Protein AF-A0A5M4AKZ2-F1 (afdb_monomer)

Foldseek 3Di:
DADDPDAAEAEAADFPFPCLQAVLVPDDYDPPDFDHRYAYPVLVVLLVLVCVVVVHDVVLVVVLSVLSSLCHQAEDTGHVLQSSLCSVVVVDDPVCSVPGNHDYTDPCSNVSSVVLVVVQQDDDPDDCHVPSPDPRSHYD

pLDDT: mean 86.36, std 15.12, range [37.34, 97.88]

Mean predicted aligned error: 5.44 Å

Structure (mmCIF, N/CA/C/O backbone):
data_AF-A0A5M4AKZ2-F1
#
_entry.id   AF-A0A5M4AKZ2-F1
#
loop_
_atom_site.group_PDB
_atom_site.id
_atom_site.type_symbol
_atom_site.label_atom_id
_atom_site.label_alt_id
_atom_site.label_comp_id
_atom_site.label_asym_id
_atom_site.label_entity_id
_atom_site.label_seq_id
_atom_site.pdbx_PDB_ins_code
_atom_site.Cartn_x
_atom_site.Cartn_y
_atom_site.Cartn_z
_atom_site.occupancy
_atom_site.B_iso_or_equiv
_atom_site.auth_seq_id
_atom_site.auth_comp_id
_atom_site.auth_asym_id
_atom_site.auth_atom_id
_atom_site.pdbx_PDB_model_num
ATOM 1 N N . MET A 1 1 ? 5.383 -1.511 24.358 1.00 42.53 1 MET A N 1
ATOM 2 C CA . MET A 1 1 ? 6.482 -0.553 24.090 1.00 42.53 1 MET A CA 1
ATOM 3 C C . MET A 1 1 ? 5.858 0.832 24.120 1.00 42.53 1 MET A C 1
ATOM 5 O O . MET A 1 1 ? 4.970 1.044 23.315 1.00 42.53 1 MET A O 1
ATOM 9 N N . LYS A 1 2 ? 6.203 1.718 25.068 1.00 37.34 2 LYS A N 1
ATOM 10 C CA . LYS A 1 2 ? 5.563 3.047 25.145 1.00 37.34 2 LYS A CA 1
ATOM 11 C C . LYS A 1 2 ? 6.223 4.010 24.164 1.00 37.34 2 LYS A C 1
ATOM 13 O O . LYS A 1 2 ? 7.417 4.289 24.286 1.00 37.34 2 LYS A O 1
ATOM 18 N N . THR A 1 3 ? 5.453 4.487 23.201 1.00 46.53 3 THR A N 1
ATOM 19 C CA . THR A 1 3 ? 5.865 5.479 22.212 1.00 46.53 3 THR A CA 1
ATOM 20 C C . THR A 1 3 ? 5.817 6.883 22.822 1.00 46.53 3 THR A C 1
ATOM 22 O O . THR A 1 3 ? 4.946 7.212 23.614 1.00 46.53 3 THR A O 1
ATOM 25 N N . LYS A 1 4 ? 6.820 7.716 22.523 1.00 48.25 4 LYS A N 1
ATOM 26 C CA . LYS A 1 4 ? 6.793 9.155 22.831 1.00 48.25 4 LYS A CA 1
ATOM 27 C C . LYS A 1 4 ? 6.614 9.904 21.520 1.00 48.25 4 LYS A C 1
ATOM 29 O O . LYS A 1 4 ? 7.591 9.961 20.777 1.00 48.25 4 LYS A O 1
ATOM 34 N N . ASN A 1 5 ? 5.428 10.469 21.264 1.00 58.34 5 ASN A N 1
ATOM 35 C CA . ASN A 1 5 ? 5.114 11.455 20.209 1.00 58.34 5 ASN A CA 1
ATOM 36 C C . ASN A 1 5 ? 5.954 11.324 18.920 1.00 58.34 5 ASN A C 1
ATOM 38 O O . ASN A 1 5 ? 6.545 12.295 18.444 1.00 58.34 5 ASN A O 1
ATOM 42 N N . GLY A 1 6 ? 6.054 10.110 18.382 1.00 68.19 6 GLY A N 1
ATOM 43 C CA . GLY A 1 6 ? 6.970 9.780 17.297 1.00 68.19 6 GLY A CA 1
ATOM 44 C C . GLY A 1 6 ? 6.265 8.922 16.267 1.00 68.19 6 GLY A C 1
ATOM 45 O O . GLY A 1 6 ? 5.674 7.904 16.615 1.00 68.19 6 GLY A O 1
ATOM 46 N N . ARG A 1 7 ? 6.344 9.334 15.002 1.00 82.81 7 ARG A N 1
ATOM 47 C CA . ARG A 1 7 ? 5.894 8.537 13.861 1.00 82.81 7 ARG A CA 1
ATOM 48 C C . ARG A 1 7 ? 7.022 7.606 13.452 1.00 82.81 7 ARG A C 1
ATOM 50 O O . ARG A 1 7 ? 8.105 8.075 13.103 1.00 82.81 7 ARG A O 1
ATOM 57 N N . TRP A 1 8 ? 6.769 6.305 13.504 1.00 87.94 8 TRP A N 1
ATOM 58 C CA . TRP A 1 8 ? 7.752 5.279 13.170 1.00 87.94 8 TRP A CA 1
ATOM 59 C C . TRP A 1 8 ? 7.304 4.517 11.928 1.00 87.94 8 TRP A C 1
ATOM 61 O O . TRP A 1 8 ? 6.119 4.237 11.750 1.00 87.94 8 TRP A O 1
ATOM 71 N N . SER A 1 9 ? 8.268 4.157 11.087 1.00 92.50 9 SER A N 1
ATOM 72 C CA . SER A 1 9 ? 8.059 3.260 9.954 1.00 92.50 9 SER A CA 1
ATOM 73 C C . SER A 1 9 ? 8.980 2.058 10.104 1.00 92.50 9 SER A C 1
ATOM 75 O O . SER A 1 9 ? 10.180 2.224 10.330 1.00 92.50 9 SER A O 1
ATOM 77 N N . ILE A 1 10 ? 8.423 0.856 9.998 1.00 94.56 10 ILE A N 1
ATOM 78 C CA . ILE A 1 10 ? 9.143 -0.409 10.133 1.00 94.56 10 ILE A CA 1
ATOM 79 C C . ILE A 1 10 ? 9.108 -1.100 8.773 1.00 94.56 10 ILE A C 1
ATOM 81 O O . ILE A 1 10 ? 8.056 -1.539 8.313 1.00 94.56 10 ILE A O 1
ATOM 85 N N . VAL A 1 11 ? 10.270 -1.193 8.131 1.00 95.69 11 VAL A N 1
ATOM 86 C CA . VAL A 1 11 ? 10.432 -1.889 6.851 1.00 95.69 11 VAL A CA 1
ATOM 87 C C . VAL A 1 11 ? 11.018 -3.268 7.122 1.00 95.69 11 VAL A C 1
ATOM 89 O O . VAL A 1 11 ? 12.010 -3.388 7.842 1.00 95.69 11 VAL A O 1
ATOM 92 N N . ASN A 1 12 ? 10.407 -4.310 6.564 1.00 93.62 12 ASN A N 1
ATOM 93 C CA . ASN A 1 12 ? 10.816 -5.695 6.784 1.00 93.62 12 ASN A CA 1
ATOM 94 C C . ASN A 1 12 ? 10.741 -6.520 5.482 1.00 93.62 12 ASN A C 1
ATOM 96 O O . ASN A 1 12 ? 10.223 -6.037 4.485 1.00 93.62 12 ASN A O 1
ATOM 100 N N . ILE A 1 13 ? 11.286 -7.739 5.457 1.00 93.38 13 ILE A N 1
ATOM 101 C CA . ILE A 1 13 ? 11.332 -8.577 4.235 1.00 93.38 13 ILE A CA 1
ATOM 102 C C . ILE A 1 13 ? 10.193 -9.603 4.132 1.00 93.38 13 ILE A C 1
ATOM 104 O O . ILE A 1 13 ? 10.032 -10.241 3.097 1.00 93.38 13 ILE A O 1
ATOM 108 N N . ASN A 1 14 ? 9.415 -9.783 5.198 1.00 92.19 14 ASN A N 1
ATOM 109 C CA . ASN A 1 14 ? 8.328 -10.754 5.269 1.00 92.19 14 ASN A CA 1
ATOM 110 C C . ASN A 1 14 ? 6.980 -10.064 5.015 1.00 92.19 14 ASN A C 1
ATOM 112 O O . ASN A 1 14 ? 6.862 -8.845 5.124 1.00 92.19 14 ASN A O 1
ATOM 116 N N . SER A 1 15 ? 5.948 -10.851 4.712 1.00 89.44 15 SER A N 1
ATOM 117 C CA . SER A 1 15 ? 4.560 -10.390 4.810 1.00 89.44 15 SER A CA 1
ATOM 118 C C . SER A 1 15 ? 3.912 -10.994 6.052 1.00 89.44 15 SER A C 1
ATOM 120 O O . SER A 1 15 ? 4.069 -12.186 6.318 1.00 89.44 15 SER A O 1
ATOM 122 N N . PHE A 1 16 ? 3.170 -10.167 6.789 1.00 94.00 16 PHE A N 1
ATOM 123 C CA . PHE A 1 16 ? 2.301 -10.592 7.891 1.00 94.00 16 PHE A CA 1
ATOM 124 C C . PHE A 1 16 ? 0.814 -10.297 7.602 1.00 94.00 16 PHE A C 1
ATOM 126 O O . PHE A 1 16 ? -0.008 -10.343 8.520 1.00 94.00 16 PHE A O 1
ATOM 133 N N . ALA A 1 17 ? 0.479 -9.995 6.337 1.00 92.50 17 ALA A N 1
ATOM 134 C CA . ALA A 1 17 ? -0.867 -9.676 5.851 1.00 92.50 17 ALA A CA 1
ATOM 135 C C . ALA A 1 17 ? -1.623 -8.707 6.789 1.00 92.50 17 ALA A C 1
ATOM 137 O O . ALA A 1 17 ? -1.039 -7.730 7.261 1.00 92.50 17 ALA A O 1
ATOM 138 N N . GLN A 1 18 ? -2.879 -9.021 7.126 1.00 95.31 18 GLN A N 1
ATOM 139 C CA . GLN A 1 18 ? -3.767 -8.250 8.006 1.00 95.31 18 GLN A CA 1
ATOM 140 C C . GLN A 1 18 ? -3.096 -7.669 9.260 1.00 95.31 18 GLN A C 1
ATOM 142 O O . GLN A 1 18 ? -3.406 -6.542 9.629 1.00 95.31 18 GLN A O 1
ATOM 147 N N . ILE A 1 19 ? -2.175 -8.391 9.910 1.00 94.62 19 ILE A N 1
ATOM 148 C CA . ILE A 1 19 ? -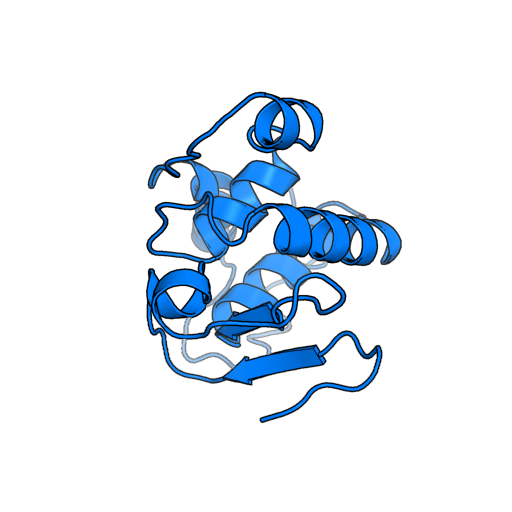1.497 -7.904 11.124 1.00 94.62 19 ILE A CA 1
ATOM 149 C C . ILE A 1 19 ? -0.519 -6.765 10.800 1.00 94.62 19 ILE A C 1
ATOM 151 O O . ILE A 1 19 ? -0.399 -5.814 11.567 1.00 94.62 19 ILE A O 1
ATOM 155 N N . GLN A 1 20 ? 0.174 -6.836 9.660 1.00 94.94 20 GLN A N 1
ATOM 156 C CA . GLN A 1 20 ? 1.022 -5.747 9.164 1.00 94.94 20 GLN A CA 1
ATOM 157 C C . GLN A 1 20 ? 0.175 -4.578 8.649 1.00 94.94 20 GLN A C 1
ATOM 159 O O . GLN A 1 20 ? 0.501 -3.422 8.922 1.00 94.94 20 GLN A O 1
ATOM 164 N N . ASN A 1 21 ? -0.900 -4.860 7.908 1.00 95.56 21 ASN A N 1
ATOM 165 C CA . ASN A 1 21 ? -1.716 -3.811 7.308 1.00 95.56 21 ASN A CA 1
ATOM 166 C C . ASN A 1 21 ? -2.543 -3.053 8.363 1.00 95.56 21 ASN A C 1
ATOM 168 O O . ASN A 1 21 ? -2.593 -1.820 8.298 1.00 95.56 21 ASN A O 1
ATOM 172 N N . ASP A 1 22 ? -3.103 -3.752 9.358 1.00 96.38 22 ASP A N 1
ATOM 173 C CA . ASP A 1 22 ? -3.763 -3.164 10.524 1.00 96.38 22 ASP A CA 1
ATOM 174 C C . ASP A 1 22 ? -3.251 -3.712 11.872 1.00 96.38 22 ASP A C 1
ATOM 176 O O . ASP A 1 22 ? -3.730 -4.714 12.412 1.00 96.38 22 ASP A O 1
ATOM 180 N N . LEU A 1 23 ? -2.306 -2.981 12.468 1.00 95.12 23 LEU A N 1
ATOM 181 C CA . LEU A 1 23 ? -1.724 -3.291 13.773 1.00 95.12 23 LEU A CA 1
ATOM 182 C C . LEU A 1 23 ? -2.697 -3.234 14.953 1.00 95.12 23 LEU A C 1
ATOM 184 O O . LEU A 1 23 ? -2.355 -3.795 15.993 1.00 95.12 23 LEU A O 1
ATOM 188 N N . SER A 1 24 ? -3.883 -2.626 14.837 1.00 94.31 24 SER A N 1
ATOM 189 C CA . SER A 1 24 ? -4.873 -2.667 15.928 1.00 94.31 24 SER A CA 1
ATOM 190 C C . SER A 1 24 ? -5.357 -4.093 16.220 1.00 94.31 24 SER A C 1
ATOM 192 O O . SER A 1 24 ? -5.941 -4.355 17.265 1.00 94.31 24 SER A O 1
ATOM 194 N N . THR A 1 25 ? -5.113 -5.031 15.298 1.00 93.75 25 THR A N 1
ATOM 195 C CA . THR A 1 25 ? -5.378 -6.466 15.477 1.00 93.75 25 THR A CA 1
ATOM 196 C C . THR A 1 25 ? -4.373 -7.174 16.398 1.00 93.75 25 THR A C 1
ATOM 198 O O . THR A 1 25 ? -4.602 -8.323 16.773 1.00 93.75 25 THR A O 1
ATOM 201 N N . LEU A 1 26 ? -3.268 -6.511 16.768 1.00 93.94 26 LEU A N 1
ATOM 202 C CA . LEU A 1 26 ? -2.177 -7.066 17.584 1.00 93.94 26 LEU A CA 1
ATOM 203 C C . LEU A 1 26 ? -1.751 -6.154 18.746 1.00 93.94 26 LEU A C 1
ATOM 205 O O . LEU A 1 26 ? -1.298 -6.647 19.779 1.00 93.94 26 LEU A O 1
ATOM 209 N N . LEU A 1 27 ? -1.824 -4.837 18.562 1.00 91.88 27 LEU A N 1
ATOM 210 C CA . LEU A 1 27 ? -1.327 -3.833 19.494 1.00 91.88 27 LEU A CA 1
ATOM 211 C C . LEU A 1 27 ? -2.468 -2.944 19.980 1.00 91.88 27 LEU A C 1
ATOM 213 O O . LEU A 1 27 ? -3.243 -2.428 19.184 1.00 91.88 27 LEU A O 1
ATOM 217 N N . GLU A 1 28 ? -2.482 -2.684 21.281 1.00 88.94 28 GLU A N 1
ATOM 218 C CA . GLU A 1 28 ? -3.204 -1.559 21.869 1.00 88.94 28 GLU A CA 1
ATOM 219 C C . GLU A 1 28 ? -2.221 -0.388 22.034 1.00 88.94 28 GLU A C 1
ATOM 221 O O . GLU A 1 28 ? -1.080 -0.580 22.476 1.00 88.94 28 GLU A O 1
ATOM 226 N N . VAL A 1 29 ? -2.649 0.821 21.666 1.00 86.19 29 VAL A N 1
ATOM 227 C CA . VAL A 1 29 ? -1.898 2.074 21.853 1.00 86.19 29 VAL A CA 1
ATOM 228 C C . VAL A 1 29 ? -2.736 3.061 22.669 1.00 86.19 29 VAL A C 1
ATOM 230 O O . VAL A 1 29 ? -3.964 3.011 22.628 1.00 86.19 29 VAL A O 1
ATOM 233 N N . ASP A 1 30 ? -2.074 3.940 23.426 1.00 86.19 30 ASP A N 1
ATOM 234 C CA . ASP A 1 30 ? -2.740 5.013 24.178 1.00 86.19 30 ASP A CA 1
ATOM 235 C C . ASP A 1 30 ? -3.460 5.971 23.183 1.00 86.19 30 ASP A C 1
ATOM 237 O O . ASP A 1 30 ? -2.957 6.190 22.084 1.00 86.19 30 ASP A O 1
ATOM 241 N N . GLU A 1 31 ? -4.605 6.580 23.536 1.00 78.06 31 GLU A N 1
ATOM 242 C CA . GLU A 1 31 ? -5.420 7.415 22.606 1.00 78.06 31 GLU A CA 1
ATOM 243 C C . GLU A 1 31 ? -4.661 8.593 21.956 1.00 78.06 31 GLU A C 1
ATOM 245 O O . GLU A 1 31 ? -5.070 9.113 20.917 1.00 78.06 31 GLU A O 1
ATOM 250 N N . SER A 1 32 ? -3.569 9.044 22.579 1.00 81.12 32 SER A N 1
ATOM 251 C CA . SER A 1 32 ? -2.700 10.112 22.074 1.00 81.12 32 SER A CA 1
ATOM 252 C C . SER A 1 32 ? -1.584 9.634 21.137 1.00 81.12 32 SER A C 1
ATOM 254 O O . SER A 1 32 ? -0.890 10.468 20.554 1.00 81.12 32 SER A O 1
ATOM 256 N N . ASP A 1 33 ? -1.361 8.323 21.046 1.00 87.00 33 ASP A N 1
ATOM 257 C CA . ASP A 1 33 ? -0.323 7.706 20.225 1.00 87.00 33 ASP A CA 1
ATOM 258 C C . ASP A 1 33 ? -0.862 7.289 18.847 1.00 87.00 33 ASP A C 1
ATOM 260 O O . ASP A 1 33 ? -2.063 7.165 18.613 1.00 87.00 33 ASP A O 1
ATOM 264 N N . VAL A 1 34 ? 0.059 7.073 17.908 1.00 88.12 34 VAL A N 1
ATOM 265 C CA . VAL A 1 34 ? -0.245 6.601 16.552 1.00 88.12 34 VAL A CA 1
ATOM 266 C C . VAL A 1 34 ? 0.400 5.244 16.310 1.00 88.12 34 VAL A C 1
ATOM 268 O O . VAL A 1 34 ? 1.540 5.001 16.714 1.00 88.12 34 VAL A O 1
ATOM 271 N N . TYR A 1 35 ? -0.316 4.365 15.612 1.00 92.00 35 TYR A N 1
ATOM 2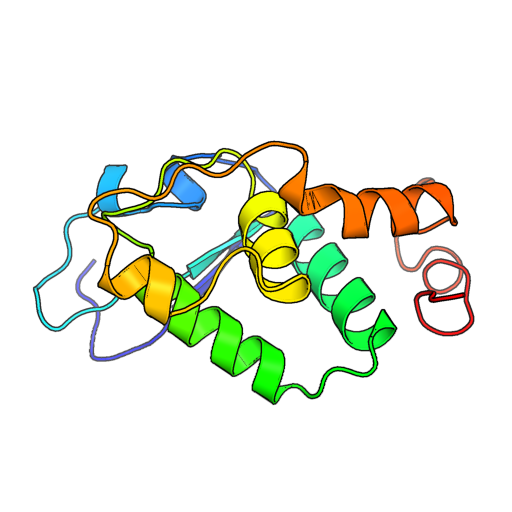72 C CA . TYR A 1 35 ? 0.240 3.098 15.151 1.00 92.00 35 TYR A CA 1
ATOM 273 C C . TYR A 1 35 ? 1.443 3.346 14.223 1.00 92.00 35 TYR A C 1
ATOM 275 O O . TYR A 1 35 ? 1.374 4.217 13.349 1.00 92.00 35 TYR A O 1
ATOM 283 N N . PRO A 1 36 ? 2.553 2.604 14.381 1.00 92.44 36 PRO A N 1
ATOM 284 C CA . PRO A 1 36 ? 3.667 2.686 13.450 1.00 92.44 36 PRO A CA 1
ATOM 285 C C . PRO A 1 36 ? 3.259 2.080 12.105 1.00 92.44 36 PRO A C 1
ATOM 287 O O . PRO A 1 36 ? 2.587 1.055 12.056 1.00 92.44 36 PRO A O 1
ATOM 290 N N . TRP A 1 37 ? 3.709 2.661 10.997 1.00 95.62 37 TRP A N 1
ATOM 291 C CA . TRP A 1 37 ? 3.454 2.063 9.688 1.00 95.62 37 TRP A CA 1
ATOM 292 C C . TRP A 1 37 ? 4.427 0.906 9.440 1.00 95.62 37 TRP A C 1
ATOM 294 O O . TRP A 1 37 ? 5.644 1.104 9.465 1.00 95.62 37 TRP A O 1
ATOM 304 N N . VAL A 1 38 ? 3.908 -0.299 9.207 1.00 95.75 38 VAL A N 1
ATOM 305 C CA . VAL A 1 38 ? 4.709 -1.494 8.904 1.00 95.75 38 VAL A CA 1
ATOM 306 C C . VAL A 1 38 ? 4.501 -1.861 7.444 1.00 95.75 38 VAL A C 1
ATOM 308 O O . VAL A 1 38 ? 3.371 -1.920 6.968 1.00 95.75 38 VAL A O 1
ATOM 311 N N . VAL A 1 39 ? 5.594 -2.111 6.728 1.00 96.69 39 VAL A N 1
ATOM 312 C CA . VAL A 1 39 ? 5.556 -2.420 5.297 1.00 96.69 39 VAL A CA 1
ATOM 313 C C . VAL A 1 39 ? 6.620 -3.447 4.924 1.00 96.69 39 VAL A C 1
ATOM 315 O O . VAL A 1 39 ? 7.706 -3.496 5.518 1.00 96.69 39 VAL A O 1
ATOM 318 N N . LYS A 1 40 ? 6.314 -4.273 3.924 1.00 95.75 40 LYS A N 1
ATOM 319 C CA . LYS A 1 40 ? 7.283 -5.166 3.294 1.00 95.75 40 LYS A CA 1
ATOM 320 C C . LYS A 1 40 ? 8.117 -4.388 2.273 1.00 95.75 40 LYS A C 1
ATOM 322 O O . LYS A 1 40 ? 7.612 -3.517 1.569 1.00 95.75 40 LYS A O 1
ATOM 327 N N . LEU A 1 41 ? 9.412 -4.683 2.210 1.00 93.88 41 LEU A N 1
ATOM 328 C CA . LEU A 1 41 ? 10.390 -3.953 1.402 1.00 93.88 41 LEU A CA 1
ATOM 329 C C . LEU A 1 41 ? 9.994 -3.887 -0.080 1.00 93.88 41 LEU A C 1
ATOM 331 O O . LEU A 1 41 ? 10.071 -2.815 -0.676 1.00 93.88 41 LEU A O 1
ATOM 335 N N . ASP A 1 42 ? 9.534 -5.003 -0.644 1.00 90.19 42 ASP A N 1
ATOM 336 C CA . ASP A 1 42 ? 9.162 -5.095 -2.059 1.00 90.19 42 ASP A CA 1
ATOM 337 C C . ASP A 1 42 ? 7.919 -4.243 -2.372 1.00 90.19 42 ASP A C 1
ATOM 339 O O . ASP A 1 42 ? 7.867 -3.577 -3.405 1.00 90.19 42 ASP A O 1
ATOM 343 N N . ASP A 1 43 ? 6.939 -4.213 -1.465 1.00 94.12 43 ASP A N 1
ATOM 344 C CA . ASP A 1 43 ? 5.700 -3.444 -1.608 1.00 94.12 43 ASP A CA 1
ATOM 345 C C . ASP A 1 43 ? 6.019 -1.935 -1.554 1.00 94.12 43 ASP A C 1
ATOM 347 O O . ASP A 1 43 ? 5.558 -1.144 -2.383 1.00 94.12 43 ASP A O 1
ATOM 351 N N . LEU A 1 44 ? 6.900 -1.539 -0.623 1.00 95.25 44 LEU A N 1
ATOM 352 C CA . LEU A 1 44 ? 7.445 -0.184 -0.516 1.00 95.25 44 LEU A CA 1
ATOM 353 C C . LEU A 1 44 ? 8.208 0.226 -1.784 1.00 95.25 44 LEU A C 1
ATOM 355 O O . LEU A 1 44 ? 8.019 1.339 -2.285 1.00 95.25 44 LEU A O 1
ATOM 359 N N . GLU A 1 45 ? 9.064 -0.649 -2.315 1.00 92.25 45 GLU A N 1
ATOM 360 C CA . GLU A 1 45 ? 9.809 -0.365 -3.541 1.00 92.25 45 GLU A CA 1
ATOM 361 C C . GLU A 1 45 ? 8.860 -0.233 -4.740 1.00 92.25 45 GLU A C 1
ATOM 363 O O . GLU A 1 45 ? 8.946 0.745 -5.480 1.00 92.25 45 GLU A O 1
ATOM 368 N N . THR A 1 46 ? 7.904 -1.150 -4.891 1.00 91.94 46 THR A N 1
ATOM 369 C CA . THR A 1 46 ? 6.873 -1.139 -5.944 1.00 91.94 46 THR A CA 1
ATOM 370 C C . THR A 1 46 ? 6.065 0.157 -5.924 1.00 91.94 46 THR A C 1
ATOM 372 O O . THR A 1 46 ? 5.887 0.812 -6.961 1.00 91.94 46 THR A O 1
ATOM 375 N N . PHE A 1 47 ? 5.645 0.596 -4.734 1.00 95.00 47 PHE A N 1
ATOM 376 C CA . PHE A 1 47 ? 4.938 1.858 -4.553 1.00 95.00 47 PHE A CA 1
ATOM 377 C C . PHE A 1 47 ? 5.814 3.067 -4.918 1.00 95.00 47 PHE A C 1
ATOM 379 O O . PHE A 1 47 ? 5.367 3.950 -5.656 1.00 95.00 47 PHE A O 1
ATOM 386 N N . PHE A 1 48 ? 7.077 3.102 -4.482 1.00 93.81 48 PHE A N 1
ATOM 387 C CA . PHE A 1 48 ? 8.016 4.181 -4.811 1.00 93.81 48 PHE A CA 1
ATOM 388 C C . PHE A 1 48 ? 8.361 4.256 -6.299 1.00 93.81 48 PHE A C 1
ATOM 390 O O . PHE A 1 48 ? 8.319 5.350 -6.871 1.00 93.81 48 PHE A O 1
ATOM 397 N N . LEU A 1 49 ? 8.654 3.125 -6.943 1.00 90.00 49 LEU A N 1
ATOM 398 C CA . LEU A 1 49 ? 8.891 3.060 -8.385 1.00 90.00 49 LEU A CA 1
ATOM 399 C C . LEU A 1 49 ? 7.682 3.631 -9.129 1.00 90.00 49 LEU A C 1
ATOM 401 O O . LEU A 1 49 ? 7.837 4.573 -9.904 1.00 90.00 49 LEU A O 1
ATOM 405 N N . THR A 1 50 ? 6.475 3.173 -8.785 1.00 90.94 50 THR A N 1
ATOM 406 C CA . THR A 1 50 ? 5.215 3.630 -9.392 1.00 90.94 50 THR A CA 1
ATOM 407 C C . THR A 1 50 ? 4.907 5.105 -9.107 1.00 90.94 50 THR A C 1
ATOM 409 O O . THR A 1 50 ? 4.384 5.819 -9.961 1.00 90.94 50 THR A O 1
ATOM 412 N N . MET A 1 51 ? 5.265 5.626 -7.931 1.00 93.19 51 MET A N 1
ATOM 413 C CA . MET A 1 51 ? 5.141 7.053 -7.617 1.00 93.19 51 MET A CA 1
ATOM 414 C C . MET A 1 51 ? 6.040 7.922 -8.502 1.00 93.19 51 MET A C 1
ATOM 416 O O . MET A 1 51 ? 5.583 8.940 -9.041 1.00 93.19 51 MET A O 1
ATOM 420 N N . ILE A 1 52 ? 7.305 7.530 -8.683 1.00 90.12 52 ILE A N 1
ATOM 421 C CA . ILE A 1 52 ? 8.220 8.218 -9.603 1.00 90.12 52 ILE A CA 1
ATOM 422 C C . ILE A 1 52 ? 7.704 8.042 -11.042 1.00 90.12 52 ILE A C 1
ATOM 424 O O . ILE A 1 52 ? 7.663 9.018 -11.798 1.00 90.12 52 ILE A O 1
ATOM 428 N N . ALA A 1 53 ? 7.158 6.862 -11.360 1.00 87.31 53 ALA A N 1
ATOM 429 C CA . ALA A 1 53 ? 6.429 6.548 -12.587 1.00 87.31 53 ALA A CA 1
ATOM 430 C C . ALA A 1 53 ? 5.066 7.262 -12.729 1.00 87.31 53 ALA A C 1
ATOM 432 O O . ALA A 1 53 ? 4.298 7.002 -13.647 1.00 87.31 53 ALA A O 1
ATOM 433 N N . LYS A 1 54 ? 4.718 8.189 -11.834 1.00 89.88 54 LYS A N 1
ATOM 434 C CA . LYS A 1 54 ? 3.579 9.105 -12.009 1.00 89.88 54 LYS A CA 1
ATOM 435 C C . LYS A 1 54 ? 3.975 10.557 -11.733 1.00 89.88 54 LYS A C 1
A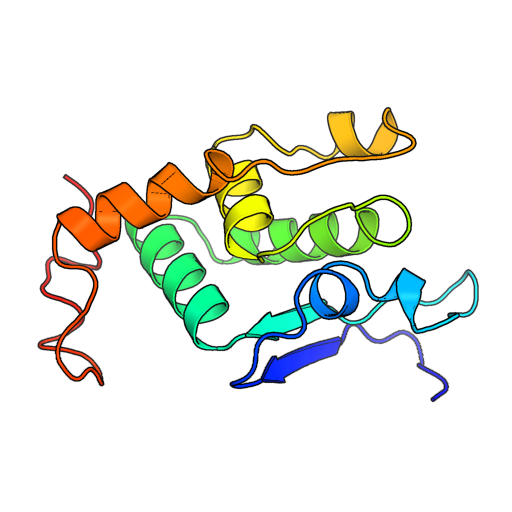TOM 437 O O . LYS A 1 54 ? 3.111 11.401 -11.495 1.00 89.88 54 LYS A O 1
ATOM 442 N N . LYS A 1 55 ? 5.286 10.849 -11.749 1.00 92.38 55 LYS A N 1
ATOM 443 C CA . LYS A 1 55 ? 5.903 12.153 -11.425 1.00 92.38 55 LYS A CA 1
ATOM 444 C C . LYS A 1 55 ? 5.391 12.739 -10.098 1.00 92.38 55 LYS A C 1
ATOM 446 O O . LYS A 1 55 ? 5.292 13.959 -9.946 1.00 92.38 55 LYS A O 1
ATOM 451 N N . LYS A 1 56 ? 5.033 11.880 -9.136 1.00 95.31 56 LYS A N 1
ATOM 452 C CA . LYS A 1 56 ? 4.535 12.305 -7.825 1.00 95.31 56 LYS A CA 1
ATOM 453 C C . LYS A 1 56 ? 5.678 12.947 -7.037 1.00 95.31 56 LYS A C 1
ATOM 455 O O . LYS A 1 56 ? 6.814 12.484 -7.066 1.00 95.31 56 LYS A O 1
ATOM 460 N N . ARG A 1 57 ? 5.373 14.034 -6.327 1.00 95.62 57 ARG A N 1
ATOM 461 C CA . ARG A 1 57 ? 6.321 14.697 -5.416 1.00 95.62 57 ARG A CA 1
ATOM 462 C C . ARG A 1 57 ? 6.424 13.900 -4.106 1.00 95.62 57 ARG A C 1
ATOM 464 O O . ARG A 1 57 ? 5.426 13.283 -3.738 1.00 95.62 57 ARG A O 1
ATOM 471 N N . PRO A 1 58 ? 7.532 13.986 -3.343 1.00 95.25 58 PRO A N 1
ATOM 472 C CA . PRO A 1 58 ? 7.659 13.325 -2.037 1.00 95.25 58 PRO A CA 1
ATOM 473 C C . PRO A 1 58 ? 6.502 13.616 -1.067 1.00 95.25 58 PRO A C 1
ATOM 475 O O . PRO A 1 58 ? 6.078 12.726 -0.339 1.00 95.25 58 PRO A O 1
ATOM 478 N N . GLN A 1 59 ? 5.905 14.814 -1.131 1.00 96.94 59 GLN A N 1
ATOM 479 C CA . GLN A 1 59 ? 4.711 15.168 -0.350 1.00 96.94 59 GLN A CA 1
ATOM 480 C C . GLN A 1 59 ? 3.526 14.205 -0.557 1.00 96.94 59 GLN A C 1
ATOM 482 O O . GLN A 1 59 ? 2.739 14.009 0.359 1.00 96.94 59 GLN A O 1
ATOM 487 N N . PHE A 1 60 ? 3.397 13.576 -1.730 1.00 97.31 60 PHE A N 1
ATOM 488 C CA . PHE A 1 60 ? 2.360 12.570 -1.983 1.00 97.31 60 PHE A CA 1
ATOM 489 C C . PHE A 1 60 ? 2.544 11.330 -1.094 1.00 97.31 60 PHE A C 1
ATOM 491 O O . PHE A 1 60 ? 1.563 10.774 -0.619 1.00 97.31 60 PHE A O 1
ATOM 498 N N . PHE A 1 61 ? 3.790 10.942 -0.801 1.00 97.12 61 PHE A N 1
ATOM 499 C CA . PHE A 1 61 ? 4.079 9.854 0.133 1.00 97.12 61 PHE A CA 1
ATOM 500 C C . PHE A 1 61 ? 3.864 10.277 1.591 1.00 97.12 61 PHE A C 1
ATOM 502 O O . PHE A 1 61 ? 3.294 9.525 2.369 1.00 97.12 61 PHE A O 1
ATOM 509 N N . ILE A 1 62 ? 4.230 11.508 1.961 1.00 95.94 62 ILE A N 1
ATOM 510 C CA . ILE A 1 62 ? 3.921 12.032 3.302 1.00 95.94 62 ILE A CA 1
ATOM 511 C C . ILE A 1 62 ? 2.402 12.047 3.538 1.00 95.94 62 ILE A C 1
ATOM 513 O O . ILE A 1 62 ? 1.936 11.614 4.587 1.00 95.94 62 ILE A O 1
ATOM 517 N N . ASN A 1 63 ? 1.620 12.460 2.538 1.00 96.88 63 ASN A N 1
ATOM 518 C CA . ASN A 1 63 ? 0.160 12.426 2.601 1.00 96.88 63 ASN A CA 1
ATOM 519 C C . ASN A 1 63 ? -0.399 10.988 2.627 1.00 96.88 63 ASN A C 1
ATOM 521 O O . ASN A 1 63 ? -1.425 10.765 3.262 1.00 96.88 63 ASN A O 1
ATOM 525 N N . TYR A 1 64 ? 0.267 10.017 1.989 1.00 97.75 64 TYR A N 1
ATOM 526 C CA . TYR A 1 64 ? -0.070 8.596 2.127 1.00 97.75 64 TYR A CA 1
ATOM 527 C C . TYR A 1 64 ? 0.108 8.106 3.568 1.00 97.75 64 TYR A C 1
ATOM 529 O O . TYR A 1 64 ? -0.799 7.481 4.106 1.00 97.75 64 TYR A O 1
ATOM 537 N N . LEU A 1 65 ? 1.233 8.426 4.216 1.00 96.12 65 LEU A N 1
ATOM 538 C CA . LEU A 1 65 ? 1.491 8.026 5.605 1.00 96.12 65 LEU A CA 1
ATOM 539 C C . LEU A 1 65 ? 0.458 8.627 6.572 1.00 96.12 65 LEU A C 1
ATOM 541 O O . LEU A 1 65 ? -0.104 7.906 7.391 1.00 96.12 65 LEU A O 1
ATOM 545 N N . LEU A 1 66 ? 0.130 9.915 6.409 1.00 94.25 66 LEU A N 1
ATOM 546 C CA . LEU A 1 66 ? -0.941 10.580 7.169 1.00 94.25 66 LEU A CA 1
ATOM 547 C C . LEU A 1 66 ? -2.309 9.903 6.980 1.00 94.25 66 LEU A C 1
ATOM 549 O O . LEU A 1 66 ? -3.101 9.831 7.917 1.00 94.25 66 LEU A O 1
ATOM 553 N N . LEU A 1 67 ? -2.587 9.398 5.775 1.00 96.12 67 LEU A N 1
ATOM 554 C CA . LEU A 1 67 ? -3.802 8.646 5.477 1.00 96.12 67 LEU A CA 1
ATOM 555 C C . LEU A 1 67 ? -3.755 7.218 6.054 1.00 96.12 67 LEU A C 1
ATOM 557 O O . LEU A 1 67 ? -4.780 6.735 6.532 1.00 96.12 67 LEU A O 1
ATOM 561 N N . ARG A 1 68 ? -2.591 6.550 6.062 1.00 95.81 68 ARG A N 1
ATOM 562 C CA . ARG A 1 68 ? -2.420 5.206 6.648 1.00 95.81 68 ARG A CA 1
ATOM 563 C C . ARG A 1 68 ? -2.605 5.188 8.155 1.00 95.81 68 ARG A C 1
ATOM 565 O O . ARG A 1 68 ? -3.195 4.231 8.644 1.00 95.81 68 ARG A O 1
ATOM 572 N N . GLU A 1 69 ? -2.181 6.233 8.862 1.00 92.75 69 GLU A N 1
ATOM 573 C CA . GLU A 1 69 ? -2.439 6.382 10.301 1.00 92.75 69 GLU A CA 1
ATOM 574 C C . GLU A 1 69 ? -3.944 6.333 10.615 1.00 92.75 69 GLU A C 1
ATOM 576 O O . GLU A 1 69 ? -4.349 5.669 11.564 1.00 92.75 69 GLU A O 1
ATOM 581 N N . LYS A 1 70 ? -4.785 6.951 9.770 1.00 93.44 70 LYS A N 1
ATOM 582 C CA . LYS A 1 70 ? -6.253 6.971 9.916 1.00 93.44 70 LYS A CA 1
ATOM 583 C C . LYS A 1 70 ? -6.951 5.641 9.573 1.00 93.44 70 LYS A C 1
ATOM 585 O O . LYS A 1 70 ? -8.150 5.525 9.813 1.00 93.44 70 LYS A O 1
ATOM 590 N N . LEU A 1 71 ? -6.253 4.682 8.955 1.00 95.56 71 LEU A N 1
ATOM 591 C CA . LEU A 1 71 ? -6.830 3.394 8.537 1.00 95.56 71 LEU A CA 1
ATOM 592 C C . LEU A 1 71 ? -6.767 2.314 9.622 1.00 95.56 71 LEU A C 1
ATOM 594 O O . LEU A 1 71 ? -7.527 1.351 9.544 1.00 95.56 71 LEU A O 1
ATOM 598 N N . HIS A 1 72 ? -5.895 2.467 10.619 1.00 94.62 72 HIS A N 1
ATOM 599 C CA . HIS A 1 72 ? -5.792 1.513 11.718 1.00 94.62 72 HIS A CA 1
ATOM 600 C C . HIS A 1 72 ? -7.066 1.476 12.572 1.00 94.62 72 HIS A C 1
ATOM 602 O O . HIS A 1 72 ? -7.674 2.514 12.838 1.00 94.62 72 HIS A O 1
ATOM 608 N N . GLY A 1 73 ? -7.485 0.280 12.989 1.00 94.31 73 GLY A N 1
ATOM 609 C CA . GLY A 1 73 ? -8.769 0.050 13.659 1.00 94.31 73 GLY A CA 1
ATOM 610 C C . GLY A 1 73 ? -9.978 0.012 12.722 1.00 94.31 73 GLY A C 1
ATOM 611 O O . GLY A 1 73 ? -11.098 -0.165 13.196 1.00 94.31 73 GLY A O 1
ATOM 612 N N . LYS A 1 74 ? -9.777 0.184 11.409 1.00 95.62 74 LYS A N 1
ATOM 613 C CA . LYS A 1 74 ? -10.848 0.238 10.402 1.00 95.62 74 LYS A CA 1
ATOM 614 C C . LYS A 1 74 ? -10.605 -0.668 9.199 1.00 95.62 74 LYS A C 1
ATOM 616 O O . LYS A 1 74 ? -11.463 -0.707 8.321 1.00 95.62 74 LYS A O 1
ATOM 621 N N . LEU A 1 75 ? -9.462 -1.339 9.087 1.00 96.75 75 LEU A N 1
ATOM 622 C CA . LEU A 1 75 ? -9.020 -1.917 7.820 1.00 96.75 75 LEU A CA 1
ATOM 623 C C . LEU A 1 75 ? -9.084 -3.449 7.821 1.00 96.75 75 LEU A C 1
ATOM 625 O O . LEU A 1 75 ? -8.518 -4.108 8.687 1.00 96.75 75 LEU A O 1
ATOM 629 N N . ILE A 1 76 ? -9.701 -4.014 6.783 1.00 96.44 76 ILE A N 1
ATOM 630 C CA . ILE A 1 76 ? -9.586 -5.431 6.419 1.00 96.44 76 ILE A CA 1
ATOM 631 C C . ILE A 1 76 ? -8.844 -5.497 5.082 1.00 96.44 76 ILE A C 1
ATOM 633 O O . ILE A 1 76 ? -9.364 -5.021 4.072 1.00 96.44 76 ILE A O 1
ATOM 637 N N . CYS A 1 77 ? -7.617 -6.020 5.101 1.00 95.12 77 CYS A N 1
ATOM 638 C CA . CYS A 1 77 ? -6.670 -5.971 3.987 1.00 95.12 77 CYS A CA 1
ATOM 639 C C . CYS A 1 77 ? -5.595 -7.063 4.104 1.00 95.12 77 CYS A C 1
ATOM 641 O O . CYS A 1 77 ? -5.116 -7.350 5.202 1.00 95.12 77 CYS A O 1
ATOM 643 N N . SER A 1 78 ? -5.198 -7.654 2.974 1.00 90.00 78 SER A N 1
ATOM 644 C CA . SER A 1 78 ? -4.149 -8.682 2.896 1.00 90.00 78 SER A CA 1
ATOM 645 C C . SER A 1 78 ? -2.792 -8.188 2.387 1.00 90.00 78 SER A C 1
ATOM 647 O O . SER A 1 78 ? -1.787 -8.853 2.648 1.00 90.00 78 SER A O 1
ATOM 649 N N . ASP A 1 79 ? -2.758 -7.073 1.654 1.00 93.94 79 ASP A N 1
ATOM 650 C CA . ASP A 1 79 ? -1.579 -6.589 0.932 1.00 93.94 79 ASP A CA 1
ATOM 651 C C . ASP A 1 79 ? -1.514 -5.045 0.930 1.00 93.94 79 ASP A C 1
ATOM 653 O O . ASP A 1 79 ? -2.481 -4.341 0.635 1.00 93.94 79 ASP A O 1
ATOM 657 N N . GLU A 1 80 ? -0.340 -4.484 1.239 1.00 96.62 80 GLU A N 1
ATOM 658 C CA . GLU A 1 80 ? -0.120 -3.030 1.254 1.00 96.62 80 GLU A CA 1
ATOM 659 C C . GLU A 1 80 ? -0.298 -2.386 -0.136 1.00 96.62 80 GLU A C 1
ATOM 661 O O . GLU A 1 80 ? -0.625 -1.195 -0.252 1.00 96.62 80 GLU A O 1
ATOM 666 N N . LEU A 1 81 ? -0.130 -3.164 -1.207 1.00 96.75 81 LEU A N 1
ATOM 667 C CA . LEU A 1 81 ? -0.388 -2.736 -2.577 1.00 96.75 81 LEU A CA 1
ATOM 668 C C . LEU A 1 81 ? -1.883 -2.509 -2.845 1.00 96.75 81 LEU A C 1
ATOM 670 O O . LEU A 1 81 ? -2.222 -1.610 -3.613 1.00 96.75 81 LEU A O 1
ATOM 674 N N . GLU A 1 82 ? -2.801 -3.191 -2.156 1.00 97.38 82 GLU A N 1
ATOM 675 C CA . GLU A 1 82 ? -4.231 -2.865 -2.264 1.00 97.38 82 GLU A CA 1
ATOM 676 C C . GLU A 1 82 ? -4.508 -1.437 -1.750 1.00 97.38 82 GLU A C 1
ATOM 678 O O . GLU A 1 82 ? -5.244 -0.658 -2.361 1.00 97.38 82 GLU A O 1
ATOM 683 N N . ILE A 1 83 ? -3.853 -1.041 -0.654 1.00 97.62 83 ILE A N 1
ATOM 684 C CA . ILE A 1 83 ? -4.064 0.265 -0.016 1.00 97.62 83 ILE A CA 1
ATOM 685 C C . ILE A 1 83 ? -3.372 1.386 -0.798 1.00 97.62 83 ILE A C 1
ATOM 687 O O . ILE A 1 83 ? -3.967 2.430 -1.079 1.00 97.62 83 ILE A O 1
ATOM 691 N N . SER A 1 84 ? -2.107 1.181 -1.171 1.00 97.69 84 SER A N 1
ATOM 692 C CA . SER A 1 84 ? -1.320 2.168 -1.918 1.00 97.69 84 SER A CA 1
ATOM 693 C C . SER A 1 84 ? -1.785 2.307 -3.373 1.00 97.69 84 SER A C 1
ATOM 695 O O . SER A 1 84 ? -1.809 3.424 -3.900 1.00 97.69 84 SER A O 1
ATOM 697 N N . GLY A 1 85 ? -2.265 1.226 -3.995 1.00 97.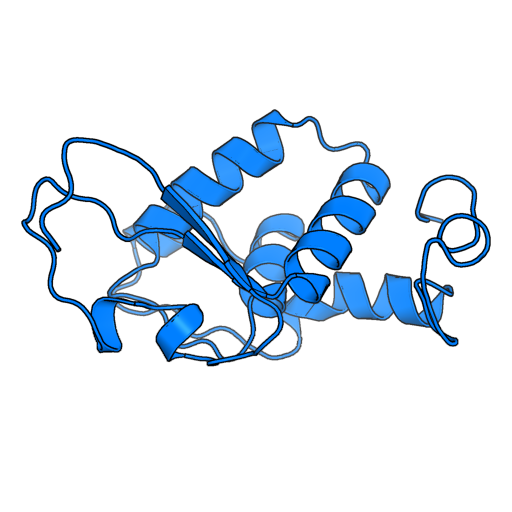31 85 GLY A N 1
ATOM 698 C CA . GLY A 1 85 ? -2.949 1.239 -5.291 1.00 97.31 85 GLY A CA 1
ATOM 699 C C . GLY A 1 85 ? -4.290 1.972 -5.217 1.00 97.31 85 GLY A C 1
ATOM 700 O O . GLY A 1 85 ? -4.550 2.888 -6.008 1.00 97.31 85 GLY A O 1
ATOM 701 N N . GLY A 1 86 ? -5.089 1.690 -4.182 1.00 97.19 86 GLY A N 1
ATOM 702 C CA . GLY A 1 86 ? -6.317 2.426 -3.882 1.00 97.19 86 GLY A CA 1
ATOM 703 C C . GLY A 1 86 ? -6.089 3.925 -3.642 1.00 97.19 86 GLY A C 1
ATOM 704 O O . GLY A 1 86 ? -6.878 4.757 -4.093 1.00 97.19 86 GLY A O 1
ATOM 705 N N . TYR A 1 87 ? -4.983 4.307 -3.000 1.00 97.88 87 TYR A N 1
ATOM 706 C CA . TYR A 1 87 ? -4.589 5.708 -2.826 1.00 97.88 87 TYR A CA 1
ATOM 707 C C . TYR A 1 87 ? -4.120 6.367 -4.136 1.00 97.88 87 TYR A C 1
ATOM 709 O O . TYR A 1 87 ? -4.490 7.505 -4.434 1.00 97.88 87 TYR A O 1
ATOM 717 N N . LEU A 1 88 ? -3.330 5.663 -4.957 1.00 96.31 88 LEU A N 1
ATOM 718 C CA . LEU A 1 88 ? -2.841 6.165 -6.249 1.00 96.31 88 LEU A CA 1
ATOM 719 C C . LEU A 1 88 ? -3.962 6.431 -7.260 1.00 96.31 88 LEU A C 1
ATOM 721 O O . LEU A 1 88 ? -3.840 7.364 -8.062 1.00 96.31 88 LEU A O 1
ATOM 725 N N . THR A 1 89 ? -5.014 5.613 -7.224 1.00 95.25 89 THR A N 1
ATOM 726 C CA . THR A 1 89 ? -6.196 5.686 -8.100 1.00 95.25 89 THR A CA 1
ATOM 727 C C . THR A 1 89 ? -7.300 6.598 -7.558 1.00 95.25 89 THR A C 1
ATOM 729 O O . THR A 1 89 ? -8.175 7.009 -8.317 1.00 95.25 89 THR A O 1
ATOM 732 N N . GLY A 1 90 ? -7.265 6.951 -6.268 1.00 95.56 90 GLY A N 1
ATOM 733 C CA . GLY A 1 90 ? -8.333 7.699 -5.595 1.00 95.56 90 GLY A CA 1
ATOM 734 C C . GLY A 1 90 ? -9.519 6.831 -5.154 1.00 95.56 90 GLY A C 1
ATOM 735 O O . GLY A 1 90 ? -10.535 7.365 -4.705 1.00 95.56 90 GLY A O 1
ATOM 736 N N . ALA A 1 91 ? -9.405 5.502 -5.236 1.00 95.88 91 ALA A N 1
ATOM 737 C CA . ALA A 1 91 ? -10.376 4.580 -4.656 1.00 95.88 91 ALA A CA 1
ATOM 738 C C . ALA A 1 91 ? -10.405 4.665 -3.116 1.00 95.88 91 ALA A C 1
ATOM 740 O O . ALA A 1 91 ? -11.479 4.508 -2.532 1.00 95.88 91 ALA A O 1
ATOM 741 N N . ILE A 1 92 ? -9.282 4.993 -2.467 1.00 96.44 92 ILE A N 1
ATOM 742 C CA . ILE A 1 92 ? -9.173 5.264 -1.025 1.00 96.44 92 ILE A CA 1
ATOM 743 C C . ILE A 1 92 ? -8.840 6.748 -0.819 1.00 96.44 92 ILE A C 1
ATOM 745 O O . ILE A 1 92 ? -7.875 7.268 -1.374 1.00 96.44 92 ILE A O 1
ATOM 749 N N . THR A 1 93 ? -9.659 7.441 -0.025 1.00 96.25 93 THR A N 1
ATOM 750 C CA . THR A 1 93 ? -9.526 8.878 0.281 1.00 96.25 93 THR A CA 1
ATOM 751 C C . THR A 1 93 ? -9.923 9.154 1.729 1.00 96.25 93 THR A C 1
ATOM 753 O O . THR A 1 93 ? -10.704 8.395 2.303 1.00 96.25 93 THR A O 1
ATOM 756 N N . GLU A 1 94 ? -9.449 10.260 2.308 1.00 94.62 94 GLU A N 1
ATOM 757 C CA . GLU A 1 94 ? -9.772 10.650 3.694 1.00 94.62 94 GLU A CA 1
ATOM 758 C C . GLU A 1 94 ? -11.286 10.718 3.945 1.00 94.62 94 GLU A C 1
ATOM 760 O O . GLU A 1 94 ? -11.780 10.123 4.893 1.00 94.62 94 GLU A O 1
ATOM 765 N N . ASN A 1 95 ? -12.042 11.312 3.017 1.00 95.12 95 ASN A N 1
ATOM 766 C CA . ASN A 1 95 ? -13.507 11.398 3.059 1.00 95.12 95 ASN A CA 1
ATOM 767 C C . ASN A 1 95 ? -14.208 10.019 3.113 1.00 95.12 95 ASN A C 1
ATOM 769 O O . ASN A 1 95 ? -15.299 9.914 3.669 1.00 95.12 95 ASN A O 1
ATOM 773 N N . LYS A 1 96 ? -13.609 8.952 2.557 1.00 94.88 96 LYS A N 1
ATOM 774 C CA . LYS A 1 96 ? -14.122 7.580 2.738 1.00 94.88 96 LYS A CA 1
ATOM 775 C C . LYS A 1 96 ? -13.777 7.031 4.126 1.00 94.88 96 LYS A C 1
ATOM 777 O O . LYS A 1 96 ? -14.636 6.430 4.755 1.00 94.88 96 LYS A O 1
ATOM 782 N N . ILE A 1 97 ? -12.560 7.272 4.611 1.00 95.56 97 ILE A N 1
ATOM 783 C CA . ILE A 1 97 ? -12.062 6.804 5.921 1.00 95.56 97 ILE A CA 1
ATOM 784 C C . ILE A 1 97 ? -12.809 7.463 7.087 1.00 95.56 97 ILE A C 1
ATOM 786 O O . ILE A 1 97 ? -13.101 6.821 8.095 1.00 95.56 97 ILE A O 1
ATOM 790 N N . GLU A 1 98 ? -13.171 8.734 6.941 1.00 94.31 98 GLU A N 1
ATOM 791 C CA . GLU A 1 98 ? -13.934 9.495 7.934 1.00 94.31 98 GLU A CA 1
ATOM 792 C C . GLU A 1 98 ? -15.403 9.051 8.014 1.00 94.31 98 GLU A C 1
ATOM 794 O O . GLU A 1 98 ? -16.014 9.170 9.071 1.00 94.31 98 GLU A O 1
ATOM 799 N N . LYS A 1 99 ? -15.961 8.502 6.925 1.00 95.00 99 LYS A N 1
ATOM 800 C CA . LYS A 1 99 ? -17.371 8.074 6.829 1.00 95.00 99 LYS A CA 1
ATOM 801 C C . LYS A 1 99 ? -17.610 6.578 7.010 1.00 95.00 99 LYS A C 1
ATOM 803 O O . LYS A 1 99 ? -18.761 6.182 7.158 1.00 95.00 99 LYS A O 1
ATOM 808 N N . ALA A 1 100 ? -16.567 5.759 6.934 1.00 94.62 100 ALA A N 1
ATOM 809 C CA . ALA A 1 100 ? -16.668 4.314 7.065 1.00 94.62 100 ALA A CA 1
ATOM 810 C C . ALA A 1 100 ? -16.241 3.855 8.464 1.00 94.62 100 ALA A C 1
ATOM 812 O O . ALA A 1 100 ? -15.191 4.266 8.962 1.00 94.62 100 ALA A O 1
ATOM 813 N N . ASP A 1 101 ? -17.017 2.952 9.059 1.00 95.62 101 ASP A N 1
ATOM 814 C CA . ASP A 1 101 ? -16.618 2.213 10.264 1.00 95.62 101 ASP A CA 1
ATOM 815 C C . ASP A 1 101 ? -15.616 1.100 9.926 1.00 95.62 101 ASP A C 1
ATOM 817 O O . ASP A 1 101 ? -14.749 0.758 10.724 1.00 95.62 101 ASP A O 1
ATOM 821 N N . THR A 1 102 ? -15.703 0.548 8.713 1.00 96.44 102 THR A N 1
ATOM 822 C CA . THR A 1 102 ? -14.781 -0.468 8.197 1.00 96.44 102 THR A CA 1
ATOM 823 C C . THR A 1 102 ? -14.547 -0.263 6.704 1.00 96.44 102 THR A C 1
ATOM 825 O O . THR A 1 102 ? -15.475 0.016 5.944 1.00 96.44 102 THR A O 1
ATOM 828 N N . ILE A 1 103 ? -13.297 -0.415 6.282 1.00 96.75 103 ILE A N 1
ATOM 829 C CA . ILE A 1 103 ? -12.838 -0.408 4.898 1.00 96.75 103 ILE A CA 1
ATOM 830 C C . ILE A 1 103 ? -12.288 -1.795 4.600 1.00 96.75 103 ILE A C 1
ATOM 832 O O . ILE A 1 103 ? -11.323 -2.236 5.219 1.00 96.75 103 ILE A O 1
ATOM 836 N N . VAL A 1 104 ? -12.907 -2.462 3.633 1.00 96.44 104 VAL A N 1
ATOM 837 C CA . VAL A 1 104 ? -12.417 -3.718 3.068 1.00 96.44 104 VAL A CA 1
ATOM 838 C C . VAL A 1 104 ? -11.748 -3.379 1.745 1.00 96.44 104 VAL A C 1
ATOM 840 O O . VAL A 1 104 ? -12.360 -2.713 0.904 1.00 96.44 104 VAL A O 1
ATOM 843 N N . THR A 1 105 ? -10.493 -3.776 1.574 1.00 96.19 105 THR A N 1
ATOM 844 C CA . THR A 1 105 ? -9.796 -3.665 0.290 1.00 96.19 105 THR A CA 1
ATOM 845 C C . THR A 1 105 ? -10.085 -4.875 -0.595 1.00 96.19 105 THR A C 1
ATOM 847 O O . THR A 1 105 ? -10.645 -5.878 -0.146 1.00 96.19 105 THR A O 1
ATOM 850 N N . THR A 1 106 ? -9.787 -4.750 -1.886 1.00 94.00 106 THR A N 1
ATOM 851 C CA . THR A 1 106 ? -10.074 -5.786 -2.878 1.00 94.00 106 THR A CA 1
ATOM 852 C C . THR A 1 106 ? -8.867 -6.017 -3.797 1.00 94.00 106 THR A C 1
ATOM 854 O O . THR A 1 106 ? -8.156 -5.055 -4.109 1.00 94.00 106 THR A O 1
ATOM 857 N N . PRO A 1 107 ? -8.634 -7.259 -4.281 1.00 92.12 107 PRO A N 1
ATOM 858 C CA . PRO A 1 107 ? -7.451 -7.599 -5.084 1.00 92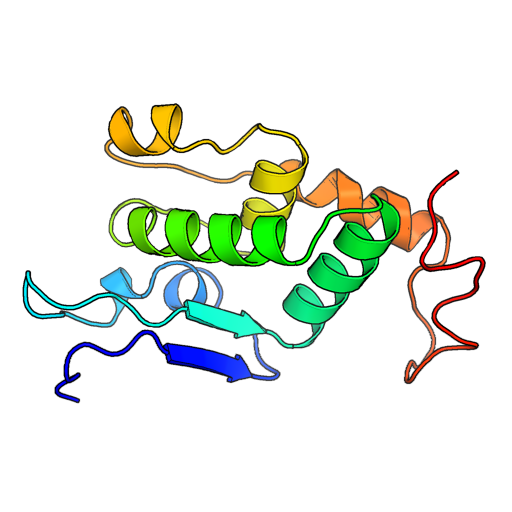.12 107 PRO A CA 1
ATOM 859 C C . PRO A 1 107 ? -7.337 -6.919 -6.459 1.00 92.12 107 PRO A C 1
ATOM 861 O O . PRO A 1 107 ? -6.353 -7.142 -7.153 1.00 92.12 107 PRO A O 1
ATOM 864 N N . ASP A 1 108 ? -8.309 -6.102 -6.877 1.00 94.00 108 ASP A N 1
ATOM 865 C CA . ASP A 1 108 ? -8.239 -5.259 -8.079 1.00 94.00 108 ASP A CA 1
ATOM 866 C C . ASP A 1 108 ? -7.614 -3.872 -7.825 1.00 94.00 108 ASP A C 1
ATOM 868 O O . ASP A 1 108 ? -7.096 -3.249 -8.752 1.00 94.00 108 ASP A O 1
ATOM 872 N N . LEU A 1 109 ? -7.582 -3.392 -6.575 1.00 94.94 109 LEU A N 1
ATOM 873 C CA . LEU A 1 109 ? -6.919 -2.131 -6.216 1.00 94.94 109 LEU A CA 1
ATOM 874 C C . LEU A 1 109 ? -5.410 -2.060 -6.558 1.00 94.94 109 LEU A C 1
ATOM 876 O O . LEU A 1 109 ? -4.966 -0.971 -6.946 1.00 94.94 109 LEU A O 1
ATOM 880 N N . PRO A 1 110 ? -4.604 -3.145 -6.464 1.00 93.81 110 PRO A N 1
ATOM 881 C CA . PRO A 1 110 ? -3.206 -3.134 -6.882 1.00 93.81 110 PRO A CA 1
ATOM 882 C C . PRO A 1 110 ? -3.000 -3.262 -8.402 1.00 93.81 110 PRO A C 1
ATOM 884 O O . PRO A 1 110 ? -1.852 -3.213 -8.835 1.00 93.81 110 PRO A O 1
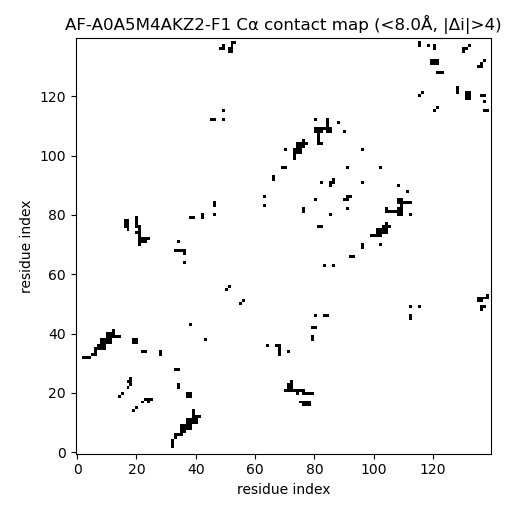ATOM 887 N N . ALA A 1 111 ? -4.047 -3.340 -9.239 1.00 93.50 111 ALA A N 1
ATOM 888 C CA . ALA A 1 111 ? -3.908 -3.549 -10.691 1.00 93.50 111 ALA A CA 1
ATOM 889 C C . ALA A 1 111 ? -3.013 -2.509 -11.403 1.00 93.50 111 ALA A C 1
ATOM 891 O O . ALA A 1 111 ? -2.383 -2.801 -12.418 1.00 93.50 111 ALA A O 1
ATOM 892 N N . ILE A 1 112 ? -2.886 -1.300 -10.843 1.00 92.19 112 ILE A N 1
ATOM 893 C CA . ILE A 1 112 ? -1.942 -0.269 -11.309 1.00 92.19 112 ILE A CA 1
ATOM 894 C C . ILE A 1 112 ? -0.465 -0.706 -11.230 1.00 92.19 112 ILE A C 1
ATOM 896 O O . ILE A 1 112 ? 0.365 -0.213 -11.994 1.00 92.19 112 ILE A O 1
ATOM 900 N N . PHE A 1 113 ? -0.132 -1.613 -10.313 1.00 92.31 113 PHE A N 1
ATOM 901 C CA . PHE A 1 113 ? 1.181 -2.235 -10.181 1.00 92.31 113 PHE A CA 1
ATOM 902 C C . PHE A 1 113 ? 1.312 -3.433 -11.120 1.00 92.31 113 PHE A C 1
ATOM 904 O O . PHE A 1 113 ? 2.340 -3.561 -11.781 1.00 92.31 113 PHE A O 1
ATOM 911 N N . ASP A 1 114 ? 0.261 -4.239 -11.287 1.00 88.38 114 ASP A N 1
ATOM 912 C CA . ASP A 1 114 ? 0.239 -5.321 -12.282 1.00 88.38 114 ASP A CA 1
ATOM 913 C C . ASP A 1 114 ? 0.467 -4.781 -13.701 1.00 88.38 114 ASP A C 1
ATOM 915 O O . ASP A 1 114 ? 1.234 -5.352 -14.475 1.00 88.38 114 ASP A O 1
ATOM 919 N N . GLU A 1 115 ? -0.118 -3.629 -14.046 1.00 88.56 115 GLU A N 1
ATOM 920 C CA . GLU A 1 115 ? 0.172 -2.904 -15.292 1.00 88.56 115 GLU A CA 1
ATOM 921 C C . GLU A 1 115 ? 1.662 -2.561 -15.458 1.00 88.56 115 GLU A C 1
ATOM 923 O O . GLU A 1 115 ? 2.158 -2.510 -16.584 1.00 88.56 115 GLU A O 1
ATOM 928 N N . GLN A 1 116 ? 2.387 -2.303 -14.365 1.00 84.19 116 GLN A N 1
ATOM 929 C CA . GLN A 1 116 ? 3.827 -2.040 -14.388 1.00 84.19 116 GLN A CA 1
ATOM 930 C C . GLN A 1 116 ? 4.643 -3.337 -14.496 1.00 84.19 116 GLN A C 1
ATOM 932 O O . GLN A 1 116 ? 5.581 -3.394 -15.295 1.00 84.19 116 GLN A O 1
ATOM 937 N N . TYR A 1 117 ? 4.278 -4.388 -13.756 1.00 83.25 117 TYR A N 1
ATOM 938 C CA . TYR A 1 117 ? 4.914 -5.710 -13.841 1.00 83.25 117 TYR A CA 1
ATOM 939 C C . TYR A 1 117 ? 4.777 -6.316 -15.243 1.00 83.25 117 TYR A C 1
ATOM 941 O O . TYR A 1 117 ? 5.772 -6.725 -15.841 1.00 83.25 117 TYR A O 1
ATOM 949 N N . ASN A 1 118 ? 3.588 -6.237 -15.848 1.00 84.50 118 ASN A N 1
ATOM 950 C CA . ASN A 1 118 ? 3.352 -6.639 -17.240 1.00 84.50 118 ASN A CA 1
ATOM 951 C C . ASN A 1 118 ? 4.186 -5.835 -18.263 1.00 84.50 118 ASN A C 1
ATOM 953 O O . ASN A 1 118 ? 4.447 -6.321 -19.362 1.00 84.50 118 ASN A O 1
ATOM 957 N N . LYS A 1 119 ? 4.639 -4.622 -17.911 1.00 82.44 119 LYS A N 1
ATOM 958 C CA . LYS A 1 119 ? 5.540 -3.781 -18.724 1.00 82.44 119 LYS A CA 1
ATOM 959 C C . LYS A 1 119 ? 7.031 -3.995 -18.420 1.00 82.44 119 LYS A C 1
ATOM 961 O O . LYS A 1 119 ? 7.874 -3.303 -18.988 1.00 82.44 119 LYS A O 1
ATOM 966 N N . GLY A 1 120 ? 7.380 -4.953 -17.559 1.00 76.19 120 GLY A N 1
ATOM 967 C CA . GLY A 1 120 ? 8.767 -5.296 -17.238 1.00 76.19 120 GLY A CA 1
ATOM 968 C C . GLY A 1 120 ? 9.354 -4.587 -16.014 1.00 76.19 120 GLY A C 1
ATOM 969 O O . GLY A 1 120 ? 10.578 -4.616 -15.837 1.00 76.19 120 GLY A O 1
ATOM 970 N N . MET A 1 121 ? 8.522 -4.002 -15.140 1.00 72.62 121 MET A N 1
ATOM 971 C CA . MET A 1 121 ? 8.890 -3.901 -13.720 1.00 72.62 121 MET A CA 1
ATOM 972 C C . MET A 1 121 ? 9.199 -5.333 -13.226 1.00 72.62 121 MET A C 1
ATOM 974 O O . MET A 1 121 ? 8.535 -6.269 -13.659 1.00 72.62 121 MET A O 1
ATOM 978 N N . GLY A 1 122 ? 10.295 -5.505 -12.469 1.00 62.22 122 GLY A N 1
ATOM 979 C CA . GLY A 1 122 ? 11.072 -6.764 -12.379 1.00 62.22 122 GLY A CA 1
ATOM 980 C C . GLY A 1 122 ? 10.247 -8.049 -12.214 1.00 62.22 122 GLY A C 1
ATOM 981 O O . GLY A 1 122 ? 9.228 -8.061 -11.549 1.00 62.22 122 GLY A O 1
ATOM 982 N N . PHE A 1 123 ? 10.635 -9.165 -12.821 1.00 60.94 123 PHE A N 1
ATOM 983 C CA . PHE A 1 123 ? 11.896 -9.874 -12.549 1.00 60.94 123 PHE A CA 1
ATOM 984 C C . PHE A 1 123 ? 12.778 -10.039 -13.826 1.00 60.94 123 PHE A C 1
ATOM 986 O O . PHE A 1 123 ? 12.609 -9.288 -14.796 1.00 60.94 123 PHE A O 1
ATOM 993 N N . ASP A 1 124 ? 13.846 -10.845 -13.899 1.00 55.97 124 ASP A N 1
ATOM 994 C CA . ASP A 1 124 ? 14.516 -11.793 -12.985 1.00 55.97 124 ASP A CA 1
ATOM 995 C C . ASP A 1 124 ? 16.059 -11.612 -12.988 1.00 55.97 124 ASP A C 1
ATOM 997 O O . ASP A 1 124 ? 16.641 -11.094 -13.934 1.00 55.97 124 ASP A O 1
ATOM 1001 N N . ASN A 1 125 ? 16.831 -11.950 -11.950 1.00 57.69 125 ASN A N 1
ATOM 1002 C CA . ASN A 1 125 ? 16.516 -12.218 -10.538 1.00 57.69 125 ASN A CA 1
ATOM 1003 C C . ASN A 1 125 ? 16.933 -11.017 -9.663 1.00 57.69 125 ASN A C 1
ATOM 1005 O O . ASN A 1 125 ? 17.683 -11.137 -8.699 1.00 57.69 125 ASN A O 1
ATOM 1009 N N . GLU A 1 126 ? 16.429 -9.845 -10.045 1.00 63.69 126 GLU A N 1
ATOM 1010 C CA . GLU A 1 126 ? 16.477 -8.601 -9.274 1.00 63.69 126 GLU A CA 1
ATOM 1011 C C . GLU A 1 126 ? 17.864 -8.076 -8.829 1.00 63.69 126 GLU A C 1
ATOM 1013 O O . GLU A 1 126 ? 18.878 -8.404 -9.439 1.00 63.69 126 GLU A O 1
ATOM 1018 N N . LYS A 1 127 ? 17.878 -7.112 -7.887 1.00 52.72 127 LYS A N 1
ATOM 1019 C CA . LYS A 1 127 ? 18.753 -5.915 -7.877 1.00 52.72 127 LYS A CA 1
ATOM 1020 C C . LYS A 1 127 ? 18.664 -5.105 -9.177 1.00 52.72 127 LYS A C 1
ATOM 1022 O O . LYS A 1 127 ? 19.122 -5.552 -10.221 1.00 52.72 127 LYS A O 1
ATOM 1027 N N . LEU A 1 128 ? 18.167 -3.862 -9.081 1.00 57.25 128 LEU A N 1
ATOM 1028 C CA . LEU A 1 128 ? 18.336 -2.778 -10.076 1.00 57.25 128 LEU A CA 1
ATOM 1029 C C . LEU A 1 128 ? 18.310 -3.241 -11.548 1.00 57.25 128 LEU A C 1
ATOM 1031 O O . LEU A 1 128 ? 19.213 -2.892 -12.304 1.00 57.25 128 LEU A O 1
ATOM 1035 N N . LEU A 1 129 ? 17.340 -4.067 -11.954 1.00 67.94 129 LEU A N 1
ATOM 1036 C CA . LEU A 1 129 ? 17.549 -5.024 -13.051 1.00 67.94 129 LEU A CA 1
ATOM 1037 C C . LEU A 1 129 ? 17.653 -4.365 -14.447 1.00 67.94 129 LEU A C 1
ATOM 1039 O O . LEU A 1 129 ? 16.663 -4.241 -15.161 1.00 67.94 129 LEU A O 1
ATOM 1043 N N . LYS A 1 130 ? 18.856 -3.867 -14.775 1.00 52.72 130 LYS A N 1
ATOM 1044 C CA . LYS A 1 130 ? 19.105 -2.681 -15.624 1.00 52.72 130 LYS A CA 1
ATOM 1045 C C . LYS A 1 130 ? 18.113 -1.540 -15.345 1.00 52.72 130 LYS A C 1
ATOM 1047 O O . LYS A 1 130 ? 17.274 -1.190 -16.165 1.00 52.72 130 LYS A O 1
ATOM 1052 N N . GL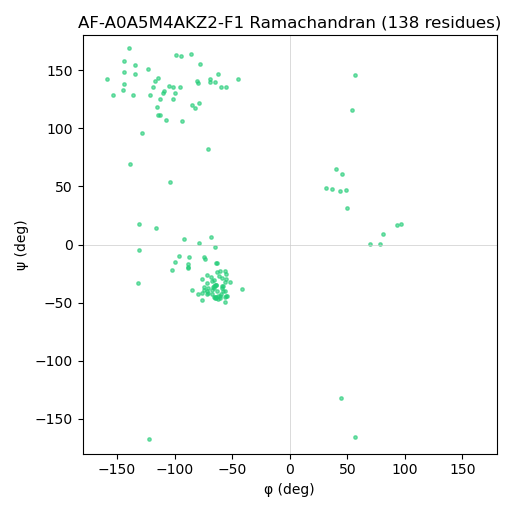U A 1 131 ? 18.222 -1.015 -14.122 1.00 60.53 131 GLU A N 1
ATOM 1053 C CA . GLU A 1 131 ? 17.458 0.092 -13.517 1.00 60.53 131 GLU A CA 1
ATOM 1054 C C . GLU A 1 131 ? 15.942 -0.036 -13.694 1.00 60.53 131 GLU A C 1
ATOM 1056 O O . GLU A 1 131 ? 15.244 0.894 -14.105 1.00 60.53 131 GLU A O 1
ATOM 1061 N N . LYS A 1 132 ? 15.466 -1.256 -13.395 1.00 60.25 132 LYS A N 1
ATOM 1062 C CA . LYS A 1 132 ? 14.076 -1.719 -13.546 1.00 60.25 132 LYS A CA 1
ATOM 1063 C C . LYS A 1 132 ? 13.484 -1.257 -14.898 1.00 60.25 132 LYS A C 1
ATOM 1065 O O . LYS A 1 132 ? 12.381 -0.734 -15.010 1.00 60.25 132 LYS A O 1
ATOM 1070 N N . LYS A 1 133 ? 14.347 -1.482 -15.901 1.00 54.31 133 LYS A N 1
ATOM 1071 C CA . LYS A 1 133 ? 14.236 -1.567 -17.366 1.00 54.31 133 LYS A CA 1
ATOM 1072 C C . LYS A 1 133 ? 13.951 -0.304 -18.197 1.00 54.31 133 LYS A C 1
ATOM 1074 O O . LYS A 1 133 ? 14.094 -0.393 -19.408 1.00 54.31 133 LYS A O 1
ATOM 1079 N N . SER A 1 134 ? 13.805 0.878 -17.577 1.00 53.22 134 SER A N 1
ATOM 1080 C CA . SER A 1 134 ? 13.947 2.242 -18.171 1.00 53.22 134 SER A CA 1
ATOM 1081 C C . SER A 1 134 ? 13.061 2.616 -19.398 1.00 53.22 134 SER A C 1
ATOM 1083 O O . SER A 1 134 ? 12.796 1.810 -20.269 1.00 53.22 134 SER A O 1
ATOM 1085 N N . GLY A 1 135 ? 12.593 3.853 -19.605 1.00 55.12 135 GLY A N 1
ATOM 1086 C CA . GLY A 1 135 ? 13.007 5.139 -19.037 1.00 55.12 135 GLY A CA 1
ATOM 1087 C C . GLY A 1 135 ? 12.230 5.582 -17.798 1.00 55.12 135 GLY A C 1
ATOM 1088 O O . GLY A 1 135 ? 11.095 6.038 -17.891 1.00 55.12 135 GLY A O 1
ATOM 1089 N N . LYS A 1 136 ? 12.892 5.491 -16.637 1.00 56.09 136 LYS A N 1
ATOM 1090 C CA . LYS A 1 136 ? 12.387 5.876 -15.306 1.00 56.09 136 LYS A CA 1
ATOM 1091 C C . LYS A 1 136 ? 10.947 5.406 -14.979 1.00 56.09 136 LYS A C 1
ATOM 1093 O O . LYS A 1 136 ? 10.085 6.201 -14.610 1.00 56.09 136 LYS A O 1
ATOM 1098 N N . TYR A 1 137 ? 10.805 4.073 -14.994 1.00 50.84 137 TYR A N 1
ATOM 1099 C CA . TYR A 1 137 ? 10.150 3.239 -13.960 1.00 50.84 137 TYR A CA 1
ATOM 1100 C C . TYR A 1 137 ? 8.677 2.748 -14.043 1.00 50.84 137 TYR A C 1
ATOM 1102 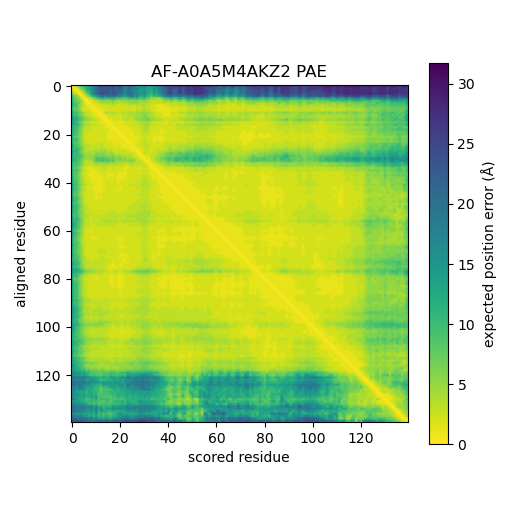O O . TYR A 1 137 ? 8.202 2.312 -13.006 1.00 50.84 137 TYR A O 1
ATOM 1110 N N . ILE A 1 138 ? 7.889 2.691 -15.125 1.00 58.31 138 ILE A N 1
ATOM 1111 C CA . ILE A 1 138 ? 7.982 3.152 -16.524 1.00 58.31 138 ILE A CA 1
ATOM 1112 C C . ILE A 1 138 ? 6.522 3.358 -17.007 1.00 58.31 138 ILE A C 1
ATOM 1114 O O . ILE A 1 138 ? 5.688 2.467 -16.860 1.00 58.31 138 ILE A O 1
ATOM 1118 N N . PHE A 1 139 ? 6.175 4.517 -17.579 1.00 60.75 139 PHE A N 1
ATOM 1119 C CA . PHE A 1 139 ? 4.769 4.912 -17.782 1.00 60.75 139 PHE A CA 1
ATOM 1120 C C . PHE A 1 139 ? 4.501 5.582 -19.134 1.00 60.75 139 PHE A C 1
ATOM 1122 O O . PHE A 1 139 ? 4.176 6.767 -19.207 1.00 60.75 139 PHE A O 1
ATOM 1129 N N . TRP A 1 140 ? 4.601 4.774 -20.186 1.00 54.12 140 TRP A N 1
ATOM 1130 C CA . TRP A 1 140 ? 3.627 4.710 -21.279 1.00 54.12 140 TRP A CA 1
ATOM 1131 C C . TRP A 1 140 ? 3.458 3.231 -21.626 1.00 54.12 140 TRP A C 1
ATOM 1133 O O . TRP A 1 140 ? 4.496 2.553 -21.752 1.00 54.12 140 TRP A O 1
#

Sequence (140 aa):
MKTKNGRWSIVNINSFAQIQNDLSTLLEVDESDVYPWVVKLDDLETFFLTMIAKKKRPQFFINYLLLREKLHGKLICSDELEISGGYLTGAITENKIEKADTIVTTPDLPAIFDEQYNKGMGFDNEKLLKEKKSGKYIFW

Radius of gyration: 15.59 Å; Cα contacts (8 Å, |Δi|>4): 175; chains: 1; bounding box: 36×27×46 Å

Solvent-accessible surface area (backbone atoms only — not 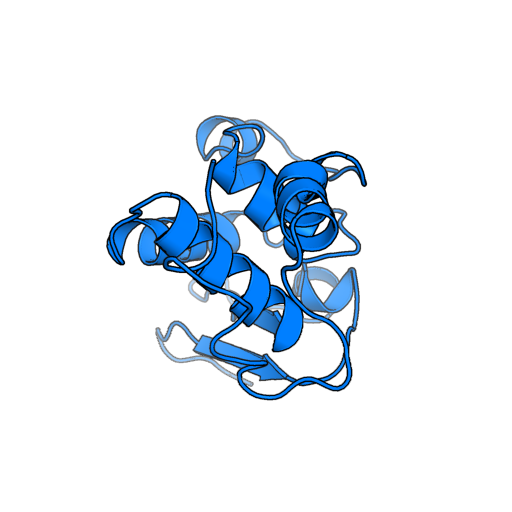comparable to full-atom values): 8396 Å² total; per-residue (Å²): 134,90,81,73,99,63,93,49,75,48,77,40,90,61,84,61,35,43,52,40,67,16,45,58,79,79,47,89,74,61,94,90,60,72,76,60,51,47,44,32,49,68,54,53,48,55,51,50,38,47,34,53,32,65,74,55,56,73,65,58,55,56,53,47,52,63,51,52,57,66,38,48,78,27,56,48,44,67,53,69,43,29,55,54,27,16,46,76,72,60,79,45,48,69,77,54,55,77,72,43,80,63,47,74,64,51,93,68,35,27,46,73,52,52,60,33,42,78,72,48,35,74,79,82,92,58,76,68,53,72,62,37,57,57,80,68,40,56,76,128

Secondary structure (DSSP, 8-state):
----S---EEEESS--THHHH-GGGT----TT--PPEEEEHHHHHHHHHHHHTTT--HHHHHHHHHHHHTTTTTEE-S-HHHHHHHHHHTSS-HHHHHH-S-EE--TTTTHHHHHHHTTT---SS-SSTTGGGSSSS---